Protein AF-A0A529NWP9-F1 (afdb_monomer_lite)

Sequence (93 aa):
IDVYAAWADMVVKDAAGGPYEGKYFTAYASRKRHLHYLHSHADVLAAHGDKIVHHQAIEEVFSRAMGNYAYQMRSRDQKALRQAVDYIHAEKA

Secondary structure (DSSP, 8-state):
--HHHHHHHHHHHS-----PPPS-EEEEEEE-TTS-BSS-HHHHHHHHTTTEEEEEEPPGGGHHHH-SEEEEEEES-HHHHHHHHHHHH-B--

Radius of gyration: 17.48 Å; chains: 1; bounding box: 37×22×49 Å

Foldseek 3Di:
DPVVVQVCCCVPVVDHDDPDDDQKDKDKAEAAPPFAAPDDPVRLCVVAVVFFPDKDADDPVCCVPRNGIMTIGIDSDPVVRVVSNCNRPHGDD

pLDDT: mean 94.5, std 5.89, range [71.81, 98.5]

Structure (mmCIF, N/CA/C/O backbone):
data_AF-A0A529NWP9-F1
#
_entry.id   AF-A0A529NWP9-F1
#
loop_
_atom_site.group_PDB
_atom_site.id
_atom_site.type_symbol
_atom_site.label_atom_id
_atom_site.label_alt_id
_atom_site.label_comp_id
_atom_site.label_asym_id
_atom_site.label_entity_id
_atom_site.label_seq_id
_atom_site.pdbx_PDB_ins_code
_atom_site.Cartn_x
_atom_site.Cartn_y
_atom_site.Cartn_z
_atom_site.occupancy
_atom_site.B_iso_or_equiv
_atom_site.auth_seq_id
_atom_site.auth_comp_id
_atom_site.auth_asym_id
_atom_site.auth_atom_id
_atom_site.pdbx_PDB_model_num
ATOM 1 N N . ILE A 1 1 ? 3.331 1.321 -20.552 1.00 79.06 1 ILE A N 1
ATOM 2 C CA . ILE A 1 1 ? 4.757 1.577 -20.837 1.00 79.06 1 ILE A CA 1
ATOM 3 C C . ILE A 1 1 ? 5.441 0.233 -20.999 1.00 79.06 1 ILE A C 1
ATOM 5 O O . ILE A 1 1 ? 5.178 -0.656 -20.194 1.00 79.06 1 ILE A O 1
ATOM 9 N N . ASP A 1 2 ? 6.253 0.080 -22.037 1.00 87.75 2 ASP A N 1
ATOM 10 C CA . ASP A 1 2 ? 7.230 -1.003 -22.095 1.00 87.75 2 ASP A CA 1
ATOM 11 C C . ASP A 1 2 ? 8.484 -0.532 -21.347 1.00 87.75 2 ASP A C 1
ATOM 13 O O . ASP A 1 2 ? 9.216 0.337 -21.823 1.00 87.75 2 ASP A O 1
ATOM 17 N N . VAL A 1 3 ? 8.672 -1.031 -20.123 1.00 88.81 3 VAL A N 1
ATOM 18 C CA . VAL A 1 3 ? 9.776 -0.586 -19.259 1.00 88.81 3 VAL A CA 1
ATOM 19 C C . VAL A 1 3 ? 11.130 -1.074 -19.776 1.00 88.81 3 VAL A C 1
ATOM 21 O O . VAL A 1 3 ? 12.143 -0.424 -19.532 1.00 88.81 3 VAL A O 1
ATOM 24 N N . TYR A 1 4 ? 11.149 -2.190 -20.509 1.00 92.06 4 TYR A N 1
ATOM 25 C CA . TYR A 1 4 ? 12.373 -2.762 -21.055 1.00 92.06 4 TYR A CA 1
ATOM 26 C C . TYR A 1 4 ? 12.845 -1.963 -22.264 1.00 92.06 4 TYR A C 1
ATOM 28 O O . TYR A 1 4 ? 14.029 -1.645 -22.350 1.00 92.06 4 TYR A O 1
ATOM 36 N N . ALA A 1 5 ? 11.923 -1.562 -23.143 1.00 90.81 5 ALA A N 1
ATOM 37 C CA . ALA A 1 5 ? 12.234 -0.650 -24.240 1.00 90.81 5 ALA A CA 1
ATOM 38 C C . ALA A 1 5 ? 12.738 0.706 -23.717 1.00 90.81 5 ALA A C 1
ATOM 40 O O . ALA A 1 5 ? 13.772 1.191 -24.168 1.00 90.81 5 ALA A O 1
ATOM 41 N N . ALA A 1 6 ? 12.068 1.274 -22.706 1.00 90.06 6 ALA A N 1
ATOM 42 C CA . ALA A 1 6 ? 12.490 2.536 -22.095 1.00 90.06 6 ALA A CA 1
ATOM 43 C C . ALA A 1 6 ? 13.889 2.447 -21.455 1.00 90.06 6 ALA A C 1
ATOM 45 O O . ALA A 1 6 ? 14.682 3.379 -21.571 1.00 90.06 6 ALA A O 1
ATOM 46 N N . TRP A 1 7 ? 14.210 1.326 -20.801 1.00 91.19 7 TRP A N 1
ATOM 47 C CA . TRP A 1 7 ? 15.546 1.089 -20.251 1.00 91.19 7 TRP A CA 1
ATOM 48 C C . TRP A 1 7 ? 16.604 0.926 -21.350 1.00 91.19 7 TRP A C 1
ATOM 50 O O . TRP A 1 7 ? 17.683 1.506 -21.249 1.00 91.19 7 TRP A O 1
ATOM 60 N N . ALA A 1 8 ? 16.299 0.179 -22.413 1.00 94.12 8 ALA A N 1
ATOM 61 C CA . ALA A 1 8 ? 17.220 -0.013 -23.529 1.00 94.12 8 ALA A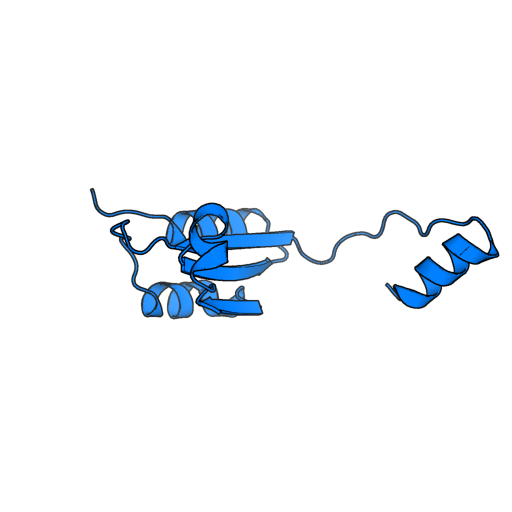 CA 1
ATOM 62 C C . ALA A 1 8 ? 17.531 1.311 -24.244 1.00 94.12 8 ALA A C 1
ATOM 64 O O . ALA A 1 8 ? 18.693 1.587 -24.533 1.00 94.12 8 ALA A O 1
ATOM 65 N N . ASP A 1 9 ? 16.522 2.156 -24.473 1.00 93.50 9 ASP A N 1
ATOM 66 C CA . ASP A 1 9 ? 16.704 3.486 -25.062 1.00 93.50 9 ASP A CA 1
ATOM 67 C C . ASP A 1 9 ? 17.561 4.397 -24.173 1.00 93.50 9 ASP A C 1
ATOM 69 O O . ASP A 1 9 ? 18.450 5.084 -24.678 1.00 93.50 9 ASP A O 1
ATOM 73 N N . MET A 1 10 ? 17.374 4.338 -22.852 1.00 93.62 10 MET A N 1
ATOM 74 C CA . MET A 1 10 ? 18.211 5.074 -21.904 1.00 93.62 10 MET A CA 1
ATOM 75 C C . MET A 1 10 ? 19.682 4.644 -22.001 1.00 93.62 10 MET A C 1
ATOM 77 O O . MET A 1 10 ? 20.562 5.493 -22.056 1.00 93.62 10 MET A O 1
ATOM 81 N N . VAL A 1 11 ? 19.963 3.338 -22.052 1.00 95.06 11 VAL A N 1
ATOM 82 C CA . VAL A 1 11 ? 21.343 2.817 -22.074 1.00 95.06 11 VAL A CA 1
ATOM 83 C C . VAL A 1 11 ? 22.023 3.005 -23.433 1.00 95.06 11 VAL A C 1
ATOM 85 O O . VAL A 1 11 ? 23.212 3.302 -23.488 1.00 95.06 11 VAL A O 1
ATOM 88 N N . VAL A 1 12 ? 21.296 2.804 -24.535 1.00 96.31 12 VAL A N 1
ATOM 89 C CA . VAL A 1 12 ? 21.873 2.775 -25.891 1.00 96.31 12 VAL A CA 1
ATOM 90 C C . VAL A 1 12 ? 21.877 4.152 -26.550 1.00 96.31 12 VAL A C 1
ATOM 92 O O . VAL A 1 12 ? 22.779 4.454 -27.328 1.00 96.31 12 VAL A O 1
ATOM 95 N N . LYS A 1 13 ? 20.859 4.975 -26.282 1.00 94.25 13 LYS A N 1
ATOM 96 C CA . LYS A 1 13 ? 20.615 6.235 -27.001 1.00 94.25 13 LYS A CA 1
ATOM 97 C C . LYS A 1 13 ? 20.754 7.474 -26.115 1.00 94.25 13 LYS A C 1
ATOM 99 O O . LYS A 1 13 ? 20.507 8.566 -26.614 1.00 94.25 13 LYS A O 1
ATOM 104 N N . ASP A 1 14 ? 21.086 7.304 -24.830 1.00 89.62 14 ASP A N 1
ATOM 105 C CA . ASP A 1 14 ? 21.026 8.365 -23.808 1.00 89.62 14 ASP A CA 1
ATOM 106 C C . ASP A 1 14 ? 19.661 9.087 -23.801 1.00 89.62 14 ASP A C 1
ATOM 108 O O . ASP A 1 14 ? 19.536 10.285 -23.554 1.00 89.62 14 ASP A O 1
ATOM 112 N N . ALA A 1 15 ? 18.604 8.343 -24.142 1.00 87.25 15 ALA A N 1
ATOM 113 C CA . ALA A 1 15 ? 17.257 8.865 -24.296 1.00 87.25 15 ALA A CA 1
ATOM 114 C C . ALA A 1 15 ? 16.377 8.323 -23.172 1.00 87.25 15 ALA A C 1
ATOM 116 O O . ALA A 1 15 ? 15.908 7.184 -23.213 1.00 87.25 15 ALA A O 1
ATOM 117 N N . ALA A 1 16 ? 16.136 9.147 -22.156 1.00 79.81 16 ALA A N 1
ATOM 118 C CA . ALA A 1 16 ? 15.150 8.822 -21.138 1.00 79.81 16 ALA A CA 1
ATOM 119 C C . ALA A 1 16 ? 13.730 8.890 -21.732 1.00 79.81 16 ALA A C 1
ATOM 121 O O . ALA A 1 16 ? 13.380 9.826 -22.453 1.00 79.81 16 ALA A O 1
ATOM 122 N N . GLY A 1 17 ? 12.899 7.894 -21.411 1.00 76.12 17 GLY A N 1
ATOM 123 C CA . GLY A 1 17 ? 11.472 7.924 -21.738 1.00 76.12 17 GLY A CA 1
ATOM 124 C C . GLY A 1 17 ? 10.749 9.109 -21.080 1.00 76.12 17 GLY A C 1
ATOM 125 O O . GLY A 1 17 ? 11.198 9.633 -20.062 1.00 76.12 17 GLY A O 1
ATOM 126 N N . GLY A 1 18 ? 9.624 9.527 -21.670 1.00 71.81 18 GLY A N 1
ATOM 127 C CA . GLY A 1 18 ? 8.896 10.736 -21.261 1.00 71.81 18 GLY A CA 1
ATOM 128 C C . GLY A 1 18 ? 8.267 10.682 -19.859 1.00 71.81 18 GLY A C 1
ATOM 129 O O . GLY A 1 18 ? 8.307 9.649 -19.185 1.00 71.81 18 GLY A O 1
ATOM 130 N N . PRO A 1 19 ? 7.611 11.771 -19.415 1.00 74.00 19 PRO A N 1
ATOM 131 C CA . PRO A 1 19 ? 6.656 11.680 -18.323 1.00 74.00 19 PRO A CA 1
ATOM 132 C C . PRO A 1 19 ? 5.424 10.918 -18.826 1.00 74.00 19 PRO A C 1
ATOM 134 O O . PRO A 1 19 ? 4.711 11.368 -19.720 1.00 74.00 19 PRO A O 1
ATOM 137 N N . TYR A 1 20 ? 5.183 9.735 -18.271 1.00 82.06 20 TYR A N 1
ATOM 138 C CA . TYR A 1 20 ? 3.988 8.956 -18.579 1.00 82.06 20 TYR A CA 1
ATOM 139 C C . TYR A 1 20 ? 2.861 9.361 -17.633 1.00 82.06 20 TYR A C 1
ATOM 141 O O . TYR A 1 20 ? 3.043 9.343 -16.415 1.00 82.06 20 TYR A O 1
ATOM 149 N N . GLU A 1 21 ? 1.681 9.669 -18.173 1.00 83.06 21 GLU A N 1
ATOM 150 C CA . GLU A 1 21 ? 0.500 9.857 -17.332 1.00 83.06 21 GLU A CA 1
ATOM 151 C C . GLU A 1 21 ? 0.130 8.537 -16.643 1.00 83.06 21 GLU A C 1
ATOM 153 O O . GLU A 1 21 ? -0.145 7.509 -17.273 1.00 83.06 21 GLU A O 1
ATOM 158 N N . GLY A 1 22 ? 0.157 8.560 -15.311 1.00 84.94 22 GLY A N 1
ATOM 159 C CA . GLY A 1 22 ? -0.188 7.412 -14.489 1.00 84.94 22 GLY A CA 1
ATOM 160 C C . GLY A 1 22 ? -1.683 7.108 -14.560 1.00 84.94 22 GLY A C 1
ATOM 161 O O . GLY A 1 22 ? -2.518 7.963 -14.287 1.00 84.94 22 GLY A O 1
ATOM 162 N N . LYS A 1 23 ? -2.040 5.854 -14.860 1.00 90.75 23 LYS A N 1
ATOM 163 C CA . LYS A 1 23 ? -3.447 5.406 -14.893 1.00 90.75 23 LYS A CA 1
ATOM 164 C C . LYS A 1 23 ? -4.102 5.362 -13.508 1.00 90.75 23 LYS A C 1
ATOM 166 O O . LYS A 1 23 ? -5.326 5.411 -13.410 1.00 90.75 23 LYS A O 1
ATOM 171 N N . TYR A 1 24 ? -3.307 5.181 -12.459 1.00 95.44 24 TYR A N 1
ATOM 172 C CA . TYR A 1 24 ? -3.781 5.003 -11.092 1.00 95.44 24 TYR A CA 1
ATOM 173 C C . TYR A 1 24 ? -2.874 5.738 -10.114 1.00 95.44 24 TYR A C 1
ATOM 175 O O . TYR A 1 24 ? -1.657 5.760 -10.283 1.00 95.44 24 TYR A O 1
ATOM 183 N N . PHE A 1 25 ? -3.477 6.228 -9.041 1.00 96.50 25 PHE A N 1
ATOM 184 C CA . PHE A 1 25 ? -2.795 6.476 -7.783 1.00 96.50 25 PHE A CA 1
ATOM 185 C C . PHE A 1 25 ? -2.596 5.147 -7.052 1.00 96.50 25 PHE A C 1
ATOM 187 O O . PHE A 1 25 ? -3.395 4.216 -7.209 1.00 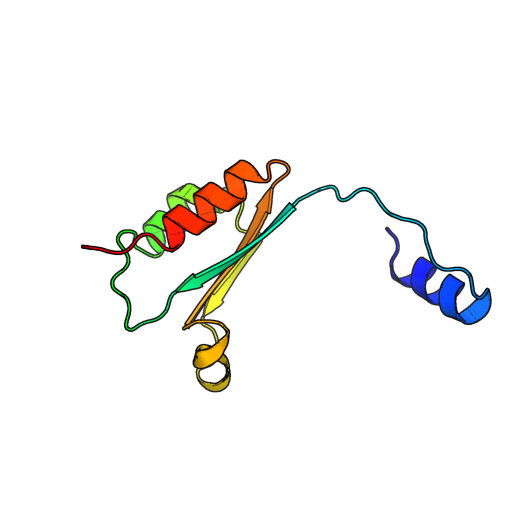96.50 25 PHE A O 1
ATOM 194 N N . THR A 1 26 ? -1.550 5.060 -6.238 1.00 97.19 26 THR A N 1
ATOM 195 C CA . THR A 1 26 ? -1.265 3.894 -5.398 1.00 97.19 26 THR A CA 1
ATOM 196 C C . THR A 1 26 ? -1.110 4.317 -3.944 1.00 97.19 26 THR A C 1
ATOM 198 O O . THR A 1 26 ? -0.751 5.456 -3.645 1.00 97.19 26 THR A O 1
ATOM 201 N N . ALA A 1 27 ? -1.425 3.406 -3.029 1.00 98.00 27 ALA A N 1
ATOM 202 C CA . ALA A 1 27 ? -1.267 3.633 -1.603 1.00 98.00 27 ALA A CA 1
ATOM 203 C C . ALA A 1 27 ? -0.798 2.364 -0.896 1.00 98.00 27 ALA A C 1
ATOM 205 O O . ALA A 1 27 ? -1.121 1.244 -1.297 1.00 98.00 27 ALA A O 1
ATOM 206 N N . TYR A 1 28 ? -0.059 2.582 0.185 1.00 97.81 28 TYR A N 1
A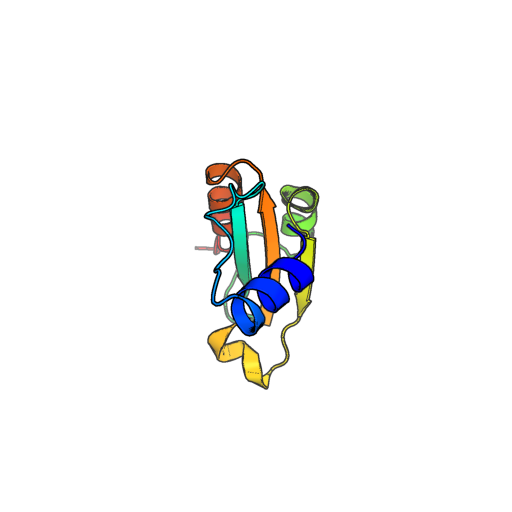TOM 207 C CA . TYR A 1 28 ? 0.364 1.560 1.124 1.00 97.81 28 TYR A CA 1
ATOM 208 C C . TYR A 1 28 ? -0.253 1.876 2.485 1.00 97.81 28 TYR A C 1
ATOM 210 O O . TYR A 1 28 ? -0.114 2.994 2.983 1.00 97.81 28 TYR A O 1
ATOM 218 N N . ALA A 1 29 ? -0.919 0.893 3.080 1.00 97.94 29 ALA A N 1
ATOM 219 C CA . ALA A 1 29 ? -1.395 0.956 4.456 1.00 97.94 29 ALA A CA 1
ATOM 220 C C . ALA A 1 29 ? -0.916 -0.286 5.200 1.00 97.94 29 ALA A C 1
ATOM 222 O O . ALA A 1 29 ? -0.810 -1.365 4.612 1.00 97.94 29 ALA A O 1
ATOM 223 N N . SER A 1 30 ? -0.630 -0.153 6.491 1.00 97.50 30 SER A N 1
ATOM 224 C CA . SER A 1 30 ? -0.156 -1.281 7.288 1.00 97.50 30 SER A CA 1
ATOM 225 C C . SER A 1 30 ? -0.719 -1.260 8.693 1.00 97.50 30 SER A C 1
ATOM 227 O O . SER A 1 30 ? -1.199 -0.243 9.180 1.00 97.50 30 SER A O 1
ATOM 229 N N . ARG A 1 31 ? -0.660 -2.409 9.356 1.00 97.56 31 ARG A N 1
ATOM 230 C CA . ARG A 1 31 ? -1.167 -2.593 10.709 1.00 97.56 31 ARG A CA 1
ATOM 231 C C . ARG A 1 31 ? -0.069 -3.105 11.616 1.00 97.56 31 ARG A C 1
ATOM 233 O O . ARG A 1 31 ? 0.687 -3.995 11.223 1.00 97.56 31 ARG A O 1
ATOM 240 N N . LYS A 1 32 ? 0.008 -2.575 12.834 1.00 96.56 32 LYS A N 1
ATOM 241 C CA . LYS A 1 32 ? 0.933 -3.034 13.875 1.00 96.56 32 LYS A CA 1
ATOM 242 C C . LYS A 1 32 ? 0.196 -3.856 14.925 1.00 96.56 32 LYS A C 1
ATOM 244 O O . LYS A 1 32 ? -0.870 -3.464 15.376 1.00 96.56 32 LYS A O 1
ATOM 249 N N . ARG A 1 33 ? 0.770 -4.984 15.352 1.00 95.06 33 ARG A N 1
ATOM 250 C CA . ARG A 1 33 ? 0.104 -5.912 16.293 1.00 95.06 33 ARG A CA 1
ATOM 251 C C . ARG A 1 33 ? -0.184 -5.305 17.671 1.00 95.06 33 ARG A C 1
ATOM 253 O O . ARG A 1 33 ? -1.089 -5.777 18.342 1.00 95.06 33 ARG A O 1
ATOM 260 N N . HIS A 1 34 ? 0.574 -4.289 18.083 1.00 93.31 34 HIS A N 1
ATOM 261 C CA . HIS A 1 34 ? 0.392 -3.616 19.374 1.00 93.31 34 HIS A CA 1
ATOM 262 C C . HIS A 1 34 ? -0.640 -2.477 19.343 1.00 93.31 3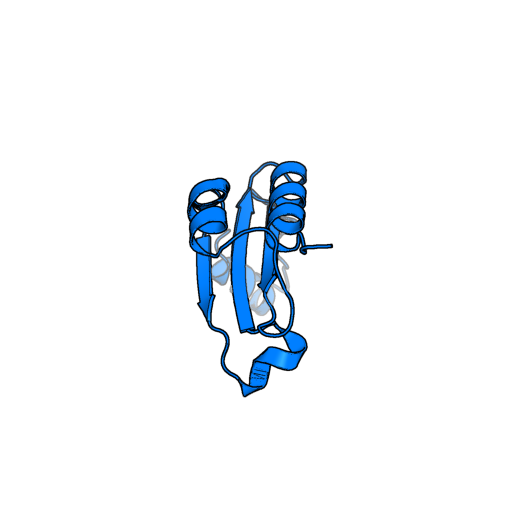4 HIS A C 1
ATOM 264 O O . HIS A 1 34 ? -0.891 -1.884 20.384 1.00 93.31 34 HIS A O 1
ATOM 270 N N . LEU A 1 35 ? -1.204 -2.148 18.174 1.00 95.31 35 LEU A N 1
ATOM 271 C CA . LEU A 1 35 ? -2.232 -1.115 18.036 1.00 95.31 35 LEU A CA 1
ATOM 272 C C . LEU A 1 35 ? -3.616 -1.755 17.933 1.00 95.31 35 LEU A C 1
ATOM 274 O O . LEU A 1 35 ? -3.807 -2.789 17.282 1.00 95.31 35 LEU A O 1
ATOM 278 N N . HIS A 1 36 ? -4.597 -1.121 18.568 1.00 96.12 36 HIS A N 1
ATOM 279 C CA . HIS A 1 36 ? -5.970 -1.607 18.614 1.00 96.12 36 HIS A CA 1
ATOM 280 C C . HIS A 1 36 ? -6.813 -0.926 17.539 1.00 96.12 36 HIS A C 1
ATOM 282 O O . HIS A 1 36 ? -7.486 0.066 17.788 1.00 96.12 36 HIS A O 1
ATOM 288 N N . TYR A 1 37 ? -6.802 -1.488 16.334 1.00 97.50 37 TYR A N 1
ATOM 289 C CA . TYR A 1 37 ? -7.607 -0.973 15.225 1.00 97.50 37 TYR A CA 1
ATOM 290 C C . TYR A 1 37 ? -9.112 -1.150 15.458 1.00 97.50 37 TYR A C 1
ATOM 292 O O . TYR A 1 37 ? -9.562 -2.174 15.985 1.00 97.50 37 TYR A O 1
ATOM 300 N N . LEU A 1 38 ? -9.886 -0.162 15.011 1.00 98.06 38 LEU A N 1
ATOM 301 C CA . LEU A 1 38 ? -11.345 -0.170 15.012 1.00 98.06 38 LEU A CA 1
ATOM 302 C C . LEU A 1 38 ? -11.887 -1.278 14.101 1.00 98.06 38 LEU A C 1
ATOM 304 O O . LEU A 1 38 ? -12.795 -2.006 14.497 1.00 98.06 38 LEU A O 1
ATOM 308 N N . HIS A 1 39 ? -11.284 -1.440 12.921 1.00 97.81 39 HIS A N 1
ATOM 309 C CA . HIS A 1 39 ? -11.718 -2.389 11.897 1.00 97.81 39 HIS A CA 1
ATOM 310 C C . HIS A 1 39 ? -10.859 -3.663 11.878 1.00 97.81 39 HIS A C 1
ATOM 312 O O . HIS A 1 39 ? -9.621 -3.640 11.970 1.00 97.81 39 HIS A O 1
ATOM 318 N N . SER A 1 40 ? -11.513 -4.820 11.753 1.00 97.31 40 SER A N 1
ATOM 319 C CA . SER A 1 40 ? -10.834 -6.108 11.620 1.00 97.31 4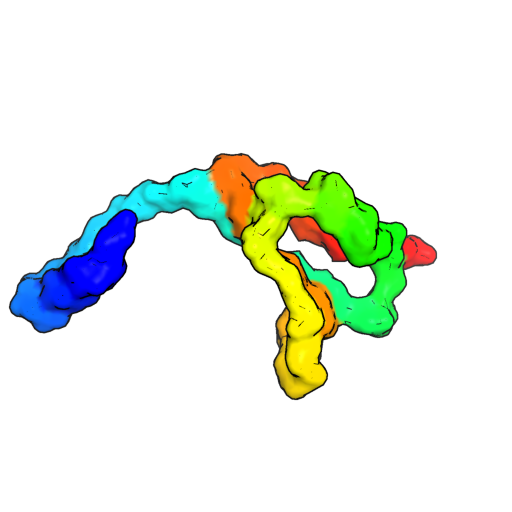0 SER A CA 1
ATOM 320 C C . SER A 1 40 ? -10.211 -6.270 10.228 1.00 97.31 40 SER A C 1
ATOM 322 O O . SER A 1 40 ? -10.438 -5.482 9.314 1.00 97.31 40 SER A O 1
ATOM 324 N N . HIS A 1 41 ? -9.367 -7.292 10.050 1.00 97.19 41 HIS A N 1
ATOM 325 C CA . HIS A 1 41 ? -8.819 -7.603 8.722 1.00 97.19 41 HIS A CA 1
ATOM 326 C C . HIS A 1 41 ? -9.931 -7.937 7.718 1.00 97.19 41 HIS A C 1
ATOM 328 O O . HIS A 1 41 ? -9.899 -7.447 6.594 1.00 97.19 41 HIS A O 1
ATOM 334 N N . ALA A 1 42 ? -10.938 -8.699 8.152 1.00 98.06 42 ALA A N 1
ATOM 335 C CA . ALA A 1 42 ? -12.085 -9.045 7.324 1.00 98.06 42 ALA A CA 1
ATOM 336 C C . ALA A 1 42 ? -12.893 -7.802 6.915 1.00 98.06 42 ALA A C 1
ATOM 338 O O . ALA A 1 42 ? -13.251 -7.680 5.747 1.00 98.06 42 ALA A O 1
ATOM 339 N N . ASP A 1 43 ? -13.096 -6.847 7.831 1.00 98.44 43 ASP A N 1
ATOM 340 C CA . ASP A 1 43 ? -13.814 -5.598 7.527 1.00 98.44 43 ASP A CA 1
ATOM 341 C C . ASP A 1 43 ? -13.082 -4.764 6.473 1.00 98.44 43 ASP A C 1
ATOM 343 O O . ASP A 1 43 ? -13.708 -4.204 5.576 1.00 98.44 43 ASP A O 1
ATOM 347 N N . VAL A 1 44 ? -11.749 -4.696 6.556 1.00 98.12 44 VAL A N 1
ATOM 348 C CA . VAL A 1 44 ? -10.918 -4.000 5.562 1.00 98.12 44 VAL A CA 1
ATOM 349 C C . VAL A 1 44 ? -11.055 -4.651 4.185 1.00 98.12 44 VAL A C 1
ATOM 351 O O . VAL A 1 44 ? -11.253 -3.945 3.196 1.00 98.12 44 VAL A O 1
ATOM 354 N N . LEU A 1 45 ? -10.973 -5.983 4.107 1.00 98.19 45 LEU A N 1
ATOM 355 C CA . LEU A 1 45 ? -11.120 -6.698 2.837 1.00 98.19 45 LEU A CA 1
ATOM 356 C C . LEU A 1 45 ? -12.527 -6.542 2.250 1.00 98.19 45 LEU A C 1
ATOM 358 O O . LEU A 1 45 ? -12.662 -6.345 1.045 1.00 98.19 45 LEU A O 1
ATOM 362 N N . ALA A 1 46 ? -13.565 -6.575 3.087 1.00 98.38 46 ALA A N 1
ATOM 363 C CA . ALA A 1 46 ? -14.941 -6.381 2.646 1.00 98.38 46 ALA A CA 1
ATOM 364 C C . ALA A 1 46 ? -15.193 -4.948 2.140 1.00 98.38 46 ALA A C 1
ATOM 366 O O . ALA A 1 46 ? -15.838 -4.767 1.111 1.00 98.38 46 ALA A O 1
ATOM 367 N N . ALA A 1 47 ? -14.665 -3.932 2.831 1.00 98.00 47 ALA A N 1
ATOM 368 C CA . ALA A 1 47 ? -14.900 -2.526 2.497 1.00 98.00 47 ALA A CA 1
ATOM 369 C C . ALA A 1 47 ? -14.051 -2.011 1.321 1.00 98.00 47 ALA A C 1
ATOM 371 O O . ALA A 1 47 ? -14.472 -1.100 0.601 1.00 98.00 47 ALA A O 1
ATOM 372 N N . HIS A 1 48 ? -12.835 -2.539 1.140 1.00 98.19 48 HIS A N 1
ATOM 373 C CA . HIS A 1 48 ? -11.843 -1.983 0.208 1.00 98.19 48 HIS A CA 1
ATOM 374 C C . HIS A 1 48 ? -11.185 -3.017 -0.714 1.00 98.19 48 HIS A C 1
ATOM 376 O O . HIS A 1 48 ? -10.229 -2.684 -1.420 1.00 98.19 48 HIS A O 1
ATOM 382 N N . GLY A 1 49 ? -11.689 -4.254 -0.755 1.00 97.12 49 GLY A N 1
ATOM 383 C CA . GLY A 1 49 ? -11.157 -5.326 -1.602 1.00 97.12 49 GLY A CA 1
ATOM 384 C C . GLY A 1 49 ? -11.094 -4.978 -3.092 1.00 97.12 49 GLY A C 1
ATOM 385 O O . GLY A 1 49 ? -10.193 -5.431 -3.785 1.00 97.12 49 GLY A O 1
ATOM 386 N N . ASP A 1 50 ? -11.973 -4.098 -3.577 1.00 97.75 50 ASP A N 1
ATOM 387 C CA . ASP A 1 50 ? -11.968 -3.606 -4.960 1.00 97.75 50 ASP A CA 1
ATOM 388 C C . ASP A 1 50 ? -10.720 -2.772 -5.319 1.00 97.75 50 ASP A C 1
ATOM 390 O O . ASP A 1 50 ? -10.343 -2.678 -6.489 1.00 97.75 50 ASP A O 1
ATOM 394 N N . LYS A 1 51 ? -10.070 -2.169 -4.316 1.00 97.88 51 LYS A N 1
ATOM 395 C CA . LYS A 1 51 ? -8.859 -1.342 -4.468 1.00 97.88 51 LYS A CA 1
ATOM 396 C C . LYS A 1 51 ? -7.587 -2.109 -4.131 1.00 97.88 51 LYS A C 1
ATOM 398 O O . LYS A 1 51 ? -6.513 -1.707 -4.585 1.00 97.88 51 LYS A O 1
ATOM 403 N N . ILE A 1 52 ? -7.682 -3.159 -3.314 1.00 98.19 52 ILE A N 1
ATOM 404 C CA . ILE A 1 52 ? -6.536 -3.943 -2.850 1.00 98.19 52 ILE A CA 1
ATOM 405 C C . ILE A 1 52 ? -6.029 -4.819 -3.997 1.00 98.19 52 ILE A C 1
ATOM 407 O O . ILE A 1 52 ? -6.732 -5.676 -4.519 1.00 98.19 52 ILE A O 1
ATOM 411 N N . VAL A 1 53 ? -4.779 -4.591 -4.386 1.00 98.06 53 VAL A N 1
ATOM 412 C CA . VAL A 1 53 ? -4.081 -5.378 -5.410 1.00 98.06 53 VAL A CA 1
ATOM 413 C C . VAL A 1 53 ? -3.362 -6.559 -4.773 1.00 98.06 53 VAL A C 1
ATOM 415 O O . VAL A 1 53 ? -3.294 -7.632 -5.362 1.00 98.06 53 VAL A O 1
ATOM 418 N N . HIS A 1 54 ? -2.815 -6.345 -3.577 1.00 98.25 54 HIS A N 1
ATOM 419 C CA . HIS A 1 54 ? -2.081 -7.352 -2.826 1.00 98.25 54 HIS A CA 1
ATOM 420 C C . HIS A 1 54 ? -2.134 -7.036 -1.336 1.00 98.25 54 HIS A C 1
ATOM 422 O O . HIS A 1 54 ? -2.133 -5.867 -0.943 1.00 98.25 54 HIS A O 1
ATOM 428 N N . HIS A 1 55 ? -2.149 -8.064 -0.499 1.00 98.19 55 HIS A N 1
ATOM 429 C CA . HIS A 1 55 ? -2.016 -7.906 0.941 1.00 98.19 55 HIS A CA 1
ATOM 430 C C . HIS A 1 55 ? -1.310 -9.120 1.543 1.00 98.19 55 HIS A C 1
ATOM 432 O O . HIS A 1 55 ? -1.501 -10.246 1.090 1.00 98.19 55 HIS A O 1
ATOM 438 N N . GLN A 1 56 ? -0.482 -8.895 2.561 1.00 97.81 56 GLN A N 1
ATOM 439 C CA . GLN A 1 56 ? 0.274 -9.971 3.201 1.00 97.81 56 GLN A CA 1
ATOM 440 C C . GLN A 1 56 ? 0.727 -9.604 4.613 1.00 97.81 56 GLN A C 1
ATOM 442 O O . GLN A 1 56 ? 0.853 -8.426 4.961 1.00 97.81 56 GLN A O 1
ATOM 447 N N . ALA A 1 57 ? 1.026 -10.633 5.406 1.00 97.56 57 ALA A N 1
ATOM 448 C CA . ALA A 1 57 ? 1.840 -10.465 6.599 1.00 97.56 57 ALA A CA 1
ATOM 449 C C . ALA A 1 57 ? 3.269 -10.077 6.193 1.00 97.56 57 ALA A C 1
ATOM 451 O O . ALA A 1 57 ? 3.767 -10.518 5.158 1.00 97.56 57 ALA A O 1
ATOM 452 N N . ILE A 1 58 ? 3.908 -9.245 7.008 1.00 96.94 58 ILE A N 1
ATOM 453 C CA . ILE A 1 58 ? 5.299 -8.834 6.817 1.00 96.94 58 ILE A CA 1
ATOM 454 C C . ILE A 1 58 ? 6.181 -9.638 7.768 1.00 96.94 58 ILE A C 1
ATOM 456 O O . ILE A 1 58 ? 5.824 -9.837 8.933 1.00 96.94 58 ILE A O 1
ATOM 460 N N . GLU A 1 59 ? 7.332 -10.088 7.277 1.00 95.94 59 GLU A N 1
ATOM 461 C CA . GLU A 1 59 ? 8.321 -10.808 8.067 1.00 95.94 59 GLU A CA 1
ATOM 462 C C . GLU A 1 59 ? 8.766 -9.974 9.272 1.00 95.94 59 GLU A C 1
ATOM 464 O O . GLU A 1 59 ? 8.934 -8.752 9.202 1.00 95.94 59 GLU A O 1
ATOM 469 N N . GLU A 1 60 ? 9.001 -10.645 10.400 1.00 95.06 60 GLU A N 1
ATOM 470 C CA . GLU A 1 60 ? 9.217 -9.966 11.680 1.00 95.06 60 GLU A CA 1
ATOM 471 C C . GLU A 1 60 ? 10.391 -8.978 11.637 1.00 95.06 60 GLU A C 1
ATOM 473 O O . GLU A 1 60 ? 10.287 -7.874 12.178 1.00 95.06 60 GLU A O 1
ATOM 478 N N . VAL A 1 61 ? 11.459 -9.332 10.914 1.00 96.75 61 VAL A N 1
ATOM 479 C CA . VAL A 1 61 ? 12.660 -8.505 10.722 1.00 96.75 61 VAL A CA 1
ATOM 480 C C . VAL A 1 61 ? 12.361 -7.146 10.072 1.00 96.75 61 VAL A C 1
ATOM 482 O O . VAL A 1 61 ? 13.033 -6.163 10.378 1.00 96.75 61 VAL A O 1
ATOM 485 N N . PHE A 1 62 ? 11.321 -7.048 9.238 1.00 94.75 62 PHE A N 1
ATOM 486 C CA . PHE A 1 62 ? 10.933 -5.807 8.553 1.00 94.75 62 PHE A CA 1
ATOM 487 C C . PHE A 1 62 ? 9.795 -5.058 9.255 1.00 94.75 62 PHE A C 1
ATOM 489 O O . PHE A 1 62 ? 9.520 -3.889 8.959 1.00 94.75 62 PHE A O 1
ATOM 496 N N . SER A 1 63 ? 9.151 -5.698 10.231 1.00 93.50 63 SER A N 1
ATOM 497 C CA . SER A 1 63 ? 7.895 -5.221 10.806 1.00 93.50 63 SER A CA 1
ATOM 498 C C . SER A 1 63 ? 7.988 -3.880 11.537 1.00 93.50 63 SER A C 1
ATOM 500 O O . SER A 1 63 ? 7.017 -3.118 11.588 1.00 93.50 63 SER A O 1
ATOM 502 N N . ARG A 1 64 ? 9.171 -3.539 12.064 1.00 92.62 64 ARG A N 1
ATOM 503 C CA . ARG A 1 64 ? 9.408 -2.263 12.753 1.00 92.62 64 ARG A CA 1
ATOM 504 C C . ARG A 1 64 ? 9.161 -1.065 11.833 1.00 92.62 64 ARG A C 1
ATOM 506 O O . ARG A 1 64 ? 8.543 -0.090 12.271 1.00 92.62 64 ARG A O 1
ATOM 513 N N . ALA A 1 65 ? 9.623 -1.157 10.585 1.00 92.69 65 ALA A N 1
ATOM 514 C CA . ALA A 1 65 ? 9.505 -0.101 9.583 1.00 92.69 65 ALA A CA 1
ATOM 515 C C . ALA A 1 65 ? 8.212 -0.217 8.765 1.00 92.69 65 ALA A C 1
ATOM 517 O O . ALA A 1 65 ? 7.563 0.790 8.501 1.00 92.69 65 ALA A O 1
ATOM 518 N N . MET A 1 66 ? 7.821 -1.439 8.395 1.00 95.44 66 MET A N 1
ATOM 519 C CA . MET A 1 66 ? 6.750 -1.677 7.420 1.00 95.44 66 MET A CA 1
ATOM 520 C C . MET A 1 66 ? 5.384 -2.008 8.035 1.00 95.44 66 MET A C 1
ATOM 522 O O . MET A 1 66 ? 4.393 -2.054 7.308 1.00 95.44 66 MET A O 1
ATOM 526 N N . GLY A 1 67 ? 5.314 -2.239 9.348 1.00 96.19 67 GLY A N 1
ATOM 527 C CA . GLY A 1 67 ? 4.144 -2.820 10.005 1.00 96.19 67 GLY A CA 1
ATOM 528 C C . GLY A 1 67 ? 4.141 -4.348 9.925 1.00 96.19 67 GLY A C 1
ATOM 529 O O . GLY A 1 67 ? 4.982 -4.953 9.275 1.00 96.19 67 GLY A O 1
ATOM 530 N N . ASN A 1 68 ? 3.210 -4.993 10.625 1.00 97.88 68 ASN A N 1
ATOM 531 C CA . ASN A 1 68 ? 3.124 -6.455 10.702 1.00 97.88 68 ASN A CA 1
ATOM 532 C C . ASN A 1 68 ? 2.225 -7.061 9.611 1.00 97.88 68 ASN A C 1
ATOM 534 O O . ASN A 1 68 ? 2.344 -8.244 9.303 1.00 97.88 68 ASN A O 1
ATOM 538 N N . TYR A 1 69 ? 1.316 -6.269 9.041 1.00 98.19 69 TYR A N 1
ATOM 539 C CA . TYR A 1 69 ? 0.446 -6.680 7.941 1.00 98.19 69 TYR A CA 1
ATOM 540 C C . TYR A 1 69 ? 0.201 -5.500 7.010 1.00 98.19 69 TYR A C 1
ATOM 542 O O . TYR A 1 69 ? -0.101 -4.413 7.498 1.00 98.19 69 TYR A O 1
ATOM 550 N N . ALA A 1 70 ? 0.307 -5.703 5.702 1.00 97.94 70 ALA A N 1
ATOM 551 C CA . ALA A 1 70 ? 0.287 -4.632 4.714 1.00 97.94 70 ALA A CA 1
ATOM 552 C C . ALA A 1 70 ? -0.787 -4.832 3.644 1.00 97.94 70 ALA A C 1
ATOM 554 O O . ALA A 1 70 ? -1.090 -5.960 3.259 1.00 97.94 70 ALA A O 1
ATOM 555 N N . TYR A 1 71 ? -1.300 -3.715 3.129 1.00 98.50 71 TYR A N 1
ATOM 556 C CA . TYR A 1 71 ? -2.235 -3.633 2.012 1.00 98.50 71 TYR A CA 1
ATOM 557 C C . TYR A 1 71 ? -1.656 -2.697 0.954 1.00 98.50 71 TYR A C 1
ATOM 559 O O . TYR A 1 71 ? -1.353 -1.533 1.230 1.00 98.50 71 TYR A O 1
ATOM 567 N N . GLN A 1 72 ? -1.523 -3.205 -0.265 1.00 98.50 72 GLN A N 1
ATOM 568 C CA . GLN A 1 72 ? -1.157 -2.437 -1.446 1.00 98.50 72 GLN A CA 1
ATOM 569 C C . GLN A 1 72 ? -2.423 -2.165 -2.247 1.00 98.50 72 GLN A C 1
ATOM 571 O O . GLN A 1 72 ? -3.127 -3.091 -2.652 1.00 98.50 72 GLN A O 1
ATOM 576 N N . MET A 1 73 ? -2.721 -0.889 -2.469 1.00 98.44 73 MET A N 1
ATOM 577 C CA . MET A 1 73 ? -3.973 -0.452 -3.079 1.00 98.44 73 MET A CA 1
ATOM 578 C C . MET A 1 73 ? -3.723 0.439 -4.290 1.00 98.44 73 MET A C 1
ATOM 580 O O . MET A 1 73 ? -2.716 1.148 -4.356 1.00 98.44 73 MET A O 1
ATOM 584 N N . ARG A 1 74 ? -4.671 0.447 -5.230 1.00 98.12 74 ARG A N 1
ATOM 585 C CA . ARG A 1 74 ? -4.691 1.393 -6.352 1.00 98.12 74 ARG A CA 1
ATOM 586 C C . ARG A 1 74 ? -6.099 1.894 -6.653 1.00 98.12 74 ARG A C 1
ATOM 588 O O . ARG A 1 74 ? -7.072 1.174 -6.466 1.00 98.12 74 ARG A O 1
A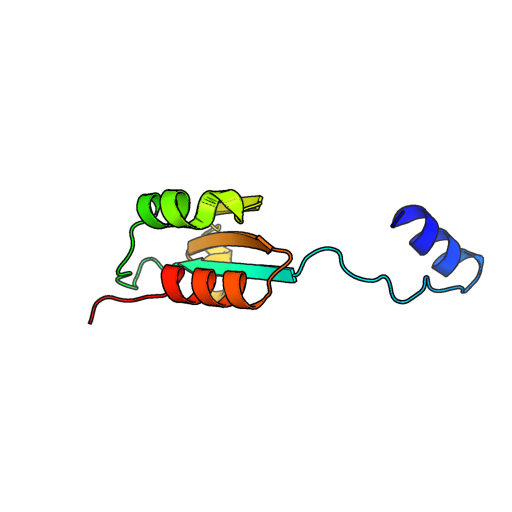TOM 595 N N . SER A 1 75 ? -6.201 3.115 -7.165 1.00 97.88 75 SER A N 1
ATOM 596 C CA . SER A 1 75 ? -7.465 3.723 -7.598 1.00 97.88 75 SER A CA 1
ATOM 597 C C . SER A 1 75 ? -7.206 4.815 -8.630 1.00 97.88 75 SER A C 1
ATOM 599 O O . SER A 1 75 ? -6.115 5.374 -8.684 1.00 97.88 75 SER A O 1
ATOM 601 N N . ARG A 1 76 ? -8.211 5.143 -9.450 1.00 96.69 76 ARG A N 1
ATOM 602 C CA . ARG A 1 76 ? -8.178 6.362 -10.282 1.00 96.69 76 ARG A CA 1
ATOM 603 C C . ARG A 1 76 ? -8.511 7.622 -9.483 1.00 96.69 76 ARG A C 1
ATOM 605 O O . ARG A 1 76 ? -8.235 8.718 -9.946 1.00 96.69 76 ARG A O 1
ATOM 612 N N . ASP A 1 77 ? -9.075 7.453 -8.291 1.00 97.12 77 ASP A N 1
ATOM 613 C CA . ASP A 1 77 ? -9.388 8.526 -7.354 1.00 97.12 77 ASP A CA 1
ATOM 614 C C . ASP A 1 77 ? -8.436 8.474 -6.148 1.00 97.12 77 ASP A C 1
ATOM 616 O O . ASP A 1 77 ? -8.450 7.524 -5.357 1.00 97.12 77 ASP A O 1
ATOM 620 N N . GLN A 1 78 ? -7.615 9.516 -6.007 1.00 96.75 78 GLN A N 1
ATOM 621 C CA . GLN A 1 78 ? -6.686 9.687 -4.892 1.00 96.75 78 GLN A CA 1
ATOM 622 C C . GLN A 1 78 ? -7.409 9.827 -3.544 1.00 96.75 78 GLN A C 1
ATOM 624 O O . GLN A 1 78 ? -6.920 9.327 -2.528 1.00 96.75 78 GLN A O 1
ATOM 629 N N . LYS A 1 79 ? -8.576 10.482 -3.515 1.00 97.94 79 LYS A N 1
ATOM 630 C CA . LYS A 1 79 ? -9.344 10.699 -2.284 1.00 97.94 79 LYS A CA 1
ATOM 631 C C . LYS A 1 79 ? -9.879 9.378 -1.743 1.00 97.94 79 LYS A C 1
ATOM 633 O O . LYS A 1 79 ? -9.768 9.133 -0.544 1.00 97.94 79 LYS A O 1
ATOM 638 N N . ALA A 1 80 ? -10.360 8.502 -2.623 1.00 97.69 80 ALA A N 1
ATOM 639 C CA . ALA A 1 80 ? -10.791 7.159 -2.246 1.00 97.69 80 ALA A CA 1
ATOM 640 C C . ALA A 1 80 ? -9.662 6.337 -1.593 1.00 97.69 80 ALA A C 1
ATOM 642 O O . ALA A 1 80 ? -9.911 5.600 -0.641 1.00 97.69 80 ALA A O 1
ATOM 643 N N . LEU A 1 81 ? -8.412 6.474 -2.059 1.00 98.00 81 LEU A N 1
ATOM 644 C CA . LEU A 1 81 ? -7.270 5.814 -1.410 1.00 98.00 81 LEU A CA 1
ATOM 645 C C . LEU A 1 81 ? -6.946 6.418 -0.052 1.00 98.00 81 LEU A C 1
ATOM 647 O O . LEU A 1 81 ? -6.649 5.672 0.875 1.00 98.00 81 LEU A O 1
ATOM 651 N N . ARG A 1 82 ? -7.012 7.748 0.082 1.00 98.25 82 ARG A N 1
ATOM 652 C CA . ARG A 1 82 ? -6.809 8.403 1.378 1.00 98.25 82 ARG A CA 1
ATOM 653 C C . ARG A 1 82 ? -7.824 7.898 2.402 1.00 98.25 82 ARG A C 1
ATOM 655 O O . ARG A 1 82 ? -7.421 7.460 3.468 1.00 98.25 82 ARG A O 1
ATOM 662 N N . GLN A 1 83 ? -9.100 7.856 2.028 1.00 98.31 83 GLN A N 1
ATOM 663 C CA . GLN A 1 83 ? -10.171 7.332 2.877 1.00 98.31 83 GLN A CA 1
ATOM 664 C C . GLN A 1 83 ? -9.947 5.866 3.263 1.00 98.31 83 GLN A C 1
ATOM 666 O O . GLN A 1 83 ? -10.166 5.506 4.413 1.00 98.31 83 GLN A O 1
ATOM 671 N N . ALA A 1 84 ? -9.470 5.031 2.334 1.00 98.31 84 ALA A N 1
ATOM 672 C CA . ALA A 1 84 ? -9.146 3.639 2.638 1.00 98.31 84 ALA A CA 1
ATOM 673 C C . ALA A 1 84 ? -7.974 3.514 3.626 1.00 98.31 84 ALA A C 1
ATOM 675 O O . ALA A 1 84 ? -8.020 2.690 4.535 1.00 98.31 84 ALA A O 1
ATOM 676 N N . VAL A 1 85 ? -6.935 4.345 3.484 1.00 98.50 85 VAL A N 1
ATOM 677 C CA . VAL A 1 85 ? -5.819 4.405 4.443 1.00 98.50 85 VAL A CA 1
ATOM 678 C C . VAL A 1 85 ? -6.318 4.832 5.824 1.00 98.50 85 VAL A C 1
ATOM 680 O O . VAL A 1 85 ? -5.980 4.185 6.812 1.00 98.50 85 VAL A O 1
ATOM 683 N N . ASP A 1 86 ? -7.146 5.875 5.889 1.00 98.38 86 ASP A N 1
ATOM 684 C CA . ASP A 1 86 ? -7.693 6.388 7.146 1.00 98.38 86 ASP A CA 1
ATOM 685 C C . ASP A 1 86 ? -8.595 5.343 7.825 1.00 98.38 86 ASP A C 1
ATOM 687 O O . ASP A 1 86 ? -8.490 5.127 9.029 1.00 98.38 86 ASP A O 1
ATOM 691 N N . TYR A 1 87 ? -9.411 4.618 7.051 1.00 98.50 87 TYR A N 1
ATOM 692 C CA . TYR A 1 87 ? -10.221 3.499 7.541 1.00 98.50 87 TYR A CA 1
ATOM 693 C C . TYR A 1 87 ? -9.350 2.368 8.104 1.00 98.50 87 TYR A C 1
ATOM 695 O O . TYR A 1 87 ? -9.593 1.878 9.202 1.00 98.50 87 TYR A O 1
ATOM 703 N N . ILE A 1 88 ? -8.292 1.961 7.393 1.00 98.19 88 ILE A N 1
ATOM 704 C CA . ILE A 1 88 ? -7.383 0.893 7.847 1.00 98.19 88 ILE A CA 1
ATOM 705 C C . ILE A 1 88 ? -6.659 1.280 9.143 1.00 98.19 88 ILE A C 1
ATOM 707 O O . ILE A 1 88 ? -6.418 0.414 9.987 1.00 98.19 88 ILE A O 1
ATOM 711 N N . HIS A 1 89 ? -6.301 2.555 9.292 1.00 98.12 89 HIS A N 1
ATOM 712 C CA . HIS A 1 89 ? -5.577 3.068 10.452 1.00 98.12 89 HIS A CA 1
ATOM 713 C C . HIS A 1 89 ? -6.481 3.599 11.567 1.00 98.12 89 HIS A C 1
ATOM 715 O O . HIS A 1 89 ? -5.952 4.047 12.576 1.00 98.12 89 HIS A O 1
ATOM 721 N N . ALA A 1 90 ? -7.808 3.554 11.434 1.00 98.12 90 ALA A N 1
ATOM 722 C CA . ALA A 1 90 ? -8.694 3.972 12.512 1.00 98.12 90 ALA A CA 1
ATOM 723 C C . ALA A 1 90 ? -8.462 3.088 13.748 1.00 98.12 90 ALA A C 1
ATOM 725 O O . ALA A 1 90 ? -8.539 1.859 13.667 1.00 98.12 90 ALA A O 1
ATOM 726 N N . GLU A 1 91 ? -8.173 3.711 14.888 1.00 96.31 91 GLU A N 1
ATOM 727 C CA . GLU A 1 91 ? -7.902 3.044 16.164 1.00 96.31 91 GLU A CA 1
ATOM 728 C C . GLU A 1 91 ? -9.087 3.203 17.121 1.00 96.31 91 GLU A C 1
ATOM 730 O O . GLU A 1 91 ? -9.878 4.142 17.016 1.00 96.31 91 GLU A O 1
ATOM 735 N N . LYS A 1 92 ? -9.238 2.251 18.043 1.00 93.25 92 LYS A N 1
ATOM 736 C CA . LYS A 1 92 ? -10.184 2.369 19.154 1.00 93.25 92 LYS A CA 1
ATOM 737 C C . LYS A 1 92 ? -9.659 3.431 20.124 1.00 93.25 92 LYS A C 1
ATOM 739 O O . LYS A 1 92 ? -8.467 3.430 20.423 1.00 93.25 92 LYS A O 1
ATOM 744 N N . ALA A 1 93 ? -10.551 4.319 20.563 1.00 78.56 93 ALA A N 1
ATOM 745 C CA . ALA A 1 93 ? -10.276 5.304 21.610 1.00 78.56 93 ALA A CA 1
ATOM 746 C C . ALA A 1 93 ? -9.944 4.639 22.954 1.00 78.56 93 ALA A C 1
ATOM 748 O O . ALA A 1 93 ? -10.488 3.537 23.213 1.00 78.56 93 ALA A O 1
#